Protein AF-A0A977L2N7-F1 (afdb_monomer_lite)

Structure (mmCIF, N/CA/C/O backbone):
data_AF-A0A977L2N7-F1
#
_entry.id   AF-A0A977L2N7-F1
#
loop_
_atom_site.group_PDB
_atom_site.id
_atom_site.type_symbol
_atom_site.label_atom_id
_atom_site.label_alt_id
_atom_site.label_comp_id
_atom_site.label_asym_id
_atom_site.label_entity_id
_atom_site.label_seq_id
_atom_site.pdbx_PDB_ins_code
_atom_site.Cartn_x
_atom_site.Cartn_y
_atom_site.Cartn_z
_atom_site.occupancy
_atom_site.B_iso_or_equiv
_atom_site.auth_seq_id
_atom_site.auth_comp_id
_atom_site.auth_asym_id
_atom_site.auth_atom_id
_atom_site.pdbx_PDB_model_num
ATOM 1 N N . MET A 1 1 ? 36.880 14.630 -1.490 1.00 54.97 1 MET A N 1
ATOM 2 C CA . MET A 1 1 ? 35.484 14.185 -1.699 1.00 54.97 1 MET A CA 1
ATOM 3 C C . MET A 1 1 ? 35.169 13.781 -3.147 1.00 54.97 1 MET A C 1
ATOM 5 O O . MET A 1 1 ? 34.056 13.351 -3.385 1.00 54.97 1 MET A O 1
ATOM 9 N N . SER A 1 2 ? 36.112 13.842 -4.103 1.00 58.84 2 SER A N 1
ATOM 10 C CA . SER A 1 2 ? 35.874 13.433 -5.503 1.00 58.84 2 SER A CA 1
ATOM 11 C C . SER A 1 2 ? 36.292 11.993 -5.850 1.00 58.84 2 SER A C 1
ATOM 13 O O . SER A 1 2 ? 36.017 11.564 -6.964 1.00 58.84 2 SER A O 1
ATOM 15 N N . ASN A 1 3 ? 36.952 11.256 -4.942 1.00 66.00 3 ASN A N 1
ATOM 16 C CA . ASN A 1 3 ? 37.435 9.891 -5.222 1.00 66.00 3 ASN A CA 1
ATOM 17 C C . ASN A 1 3 ? 36.349 8.817 -5.067 1.00 66.00 3 ASN A C 1
ATOM 19 O O . ASN A 1 3 ? 36.189 8.016 -5.978 1.00 66.00 3 ASN A O 1
ATOM 23 N N . ASP A 1 4 ? 35.537 8.867 -4.004 1.00 75.69 4 ASP A N 1
ATOM 24 C CA . ASP A 1 4 ? 34.466 7.874 -3.771 1.00 75.69 4 ASP A CA 1
ATOM 25 C C . ASP A 1 4 ? 33.473 7.777 -4.936 1.00 75.69 4 ASP A C 1
ATOM 27 O O . ASP A 1 4 ? 32.973 6.703 -5.264 1.00 75.69 4 ASP A O 1
ATOM 31 N N . TYR A 1 5 ? 33.191 8.907 -5.589 1.00 76.06 5 TYR A N 1
ATOM 32 C CA . TYR A 1 5 ? 32.271 8.929 -6.719 1.00 76.06 5 TYR A CA 1
ATOM 33 C C . TYR A 1 5 ? 32.850 8.191 -7.932 1.00 76.06 5 TYR A C 1
ATOM 35 O O . TYR A 1 5 ? 32.149 7.383 -8.536 1.00 76.06 5 TYR A O 1
ATOM 43 N N . ASN A 1 6 ? 34.130 8.408 -8.253 1.00 78.56 6 ASN A N 1
ATOM 44 C CA . ASN A 1 6 ? 34.787 7.746 -9.381 1.00 78.56 6 ASN A CA 1
ATOM 45 C C . ASN A 1 6 ? 34.962 6.241 -9.144 1.00 78.56 6 ASN A C 1
ATOM 47 O O . ASN A 1 6 ? 34.724 5.462 -10.066 1.00 78.56 6 ASN A O 1
ATOM 51 N N . ASP A 1 7 ? 35.285 5.836 -7.914 1.00 82.88 7 ASP A N 1
ATOM 52 C CA . ASP A 1 7 ? 35.436 4.423 -7.557 1.00 82.88 7 ASP A CA 1
ATOM 53 C C . ASP A 1 7 ? 34.093 3.678 -7.654 1.00 82.88 7 ASP A C 1
ATOM 55 O O . ASP A 1 7 ? 34.020 2.592 -8.232 1.00 82.88 7 ASP A O 1
ATOM 59 N N . SER A 1 8 ? 32.993 4.305 -7.212 1.00 81.06 8 SER A N 1
ATOM 60 C CA . SER A 1 8 ? 31.644 3.732 -7.352 1.00 81.06 8 SER A CA 1
ATOM 61 C C . SER A 1 8 ? 31.204 3.577 -8.815 1.00 81.06 8 SER A C 1
ATOM 63 O O . SER A 1 8 ? 30.490 2.634 -9.167 1.00 81.06 8 SER A O 1
ATOM 65 N N . LEU A 1 9 ? 31.652 4.488 -9.683 1.00 76.62 9 LEU A N 1
ATOM 66 C CA . LEU A 1 9 ? 31.291 4.521 -11.097 1.00 76.62 9 LEU A CA 1
ATOM 67 C C . LEU A 1 9 ? 32.092 3.482 -11.888 1.00 76.62 9 LEU A C 1
ATOM 69 O O . LEU A 1 9 ? 31.527 2.810 -12.751 1.00 76.62 9 LEU A O 1
ATOM 73 N N . GLU A 1 10 ? 33.373 3.286 -11.560 1.00 76.00 10 GLU A N 1
ATOM 74 C CA . GLU A 1 10 ? 34.158 2.165 -12.085 1.00 76.00 10 GLU A CA 1
ATOM 75 C C . GLU A 1 10 ? 33.588 0.813 -11.652 1.00 76.00 10 GLU A C 1
ATOM 77 O O . GLU A 1 10 ? 33.484 -0.092 -12.481 1.00 76.00 10 GLU A O 1
ATOM 82 N N . GLU A 1 11 ? 33.178 0.669 -10.391 1.00 81.25 11 GLU A N 1
ATOM 83 C CA . GLU A 1 11 ? 32.620 -0.588 -9.893 1.00 81.25 11 GLU A CA 1
ATOM 84 C C . GLU A 1 11 ? 31.270 -0.911 -10.553 1.00 81.25 11 GLU A C 1
ATOM 86 O O . GLU A 1 11 ? 31.034 -2.046 -10.979 1.00 81.25 11 GLU A O 1
ATOM 91 N N . ALA A 1 12 ? 30.405 0.095 -10.726 1.00 75.19 12 ALA A N 1
ATOM 92 C CA . ALA A 1 12 ? 29.159 -0.043 -11.476 1.00 75.19 12 ALA A CA 1
ATOM 93 C C . ALA A 1 12 ? 29.418 -0.406 -12.947 1.00 75.19 12 ALA A C 1
ATOM 95 O O . ALA A 1 12 ? 28.743 -1.272 -13.504 1.00 75.19 12 ALA A O 1
ATOM 96 N N . ARG A 1 13 ? 30.433 0.203 -13.572 1.00 69.44 13 ARG A N 1
ATOM 97 C CA . ARG A 1 13 ? 30.809 -0.077 -14.962 1.00 69.44 13 ARG A CA 1
ATOM 98 C C . ARG A 1 13 ? 31.343 -1.499 -15.132 1.00 69.44 13 ARG A C 1
ATOM 100 O O . ARG A 1 13 ? 30.951 -2.166 -16.085 1.00 69.44 13 ARG A O 1
ATOM 107 N N . ARG A 1 14 ? 32.163 -1.996 -14.200 1.00 67.62 14 ARG A N 1
ATOM 108 C CA . ARG A 1 14 ? 32.629 -3.396 -14.197 1.00 67.62 14 ARG A CA 1
ATOM 109 C C . ARG A 1 14 ? 31.478 -4.378 -13.996 1.00 67.62 14 ARG A C 1
ATOM 111 O O . ARG A 1 14 ? 31.402 -5.370 -14.713 1.00 67.62 14 ARG A O 1
ATOM 118 N N . LYS A 1 15 ? 30.536 -4.079 -13.094 1.00 72.81 15 LYS A N 1
ATOM 119 C CA . LYS A 1 15 ? 29.333 -4.907 -12.885 1.00 72.81 15 LYS A CA 1
ATOM 120 C C . LYS A 1 15 ? 28.411 -4.952 -14.107 1.00 72.81 15 LYS A C 1
ATOM 122 O O . LYS A 1 15 ? 27.803 -5.987 -14.349 1.00 72.81 15 LYS A O 1
ATOM 127 N N . LEU A 1 16 ? 28.313 -3.861 -14.870 1.00 64.38 16 LEU A N 1
ATOM 128 C CA . LEU A 1 16 ? 27.483 -3.793 -16.078 1.00 64.38 16 LEU A CA 1
ATOM 129 C C . LEU A 1 16 ? 28.138 -4.434 -17.310 1.00 64.38 16 LEU A C 1
ATOM 131 O O . LEU A 1 16 ? 27.431 -5.004 -18.134 1.00 64.38 16 LEU A O 1
ATOM 135 N N . VAL A 1 17 ? 29.462 -4.332 -17.457 1.00 66.31 17 VAL A N 1
ATOM 136 C CA . VAL A 1 17 ? 30.192 -4.812 -18.649 1.00 66.31 17 VAL A CA 1
ATOM 137 C C . VAL A 1 17 ? 30.699 -6.255 -18.486 1.00 66.31 17 VAL A C 1
ATOM 139 O O . VAL A 1 17 ? 30.870 -6.954 -19.483 1.00 66.31 17 VAL A O 1
ATOM 142 N N . GLY A 1 18 ? 30.864 -6.735 -17.248 1.00 56.75 18 GLY A N 1
ATOM 143 C CA . GLY A 1 18 ? 31.422 -8.054 -16.943 1.00 56.75 18 GLY A CA 1
ATOM 144 C C . GLY A 1 18 ? 32.952 -8.084 -17.054 1.00 56.75 18 GLY A C 1
ATOM 145 O O . GLY A 1 18 ? 33.544 -7.390 -17.876 1.00 56.75 18 GLY A O 1
ATOM 146 N N . ASP A 1 19 ? 33.600 -8.894 -16.211 1.00 60.09 19 ASP A N 1
ATOM 147 C CA . ASP A 1 19 ? 35.066 -8.915 -16.026 1.00 60.09 19 ASP A CA 1
ATOM 148 C C . ASP A 1 19 ? 35.860 -9.446 -17.240 1.00 60.09 19 ASP A C 1
ATOM 150 O O . ASP A 1 19 ? 37.070 -9.272 -17.294 1.00 60.09 19 ASP A O 1
ATOM 154 N N . ASN A 1 20 ? 35.199 -10.044 -18.241 1.00 54.97 20 ASN A N 1
ATOM 155 C CA . ASN A 1 20 ? 35.841 -10.539 -19.462 1.00 54.97 20 ASN A CA 1
ATOM 156 C C . ASN A 1 20 ? 35.066 -10.098 -20.705 1.00 54.97 20 ASN A C 1
ATOM 158 O O . ASN A 1 20 ? 34.093 -10.721 -21.134 1.00 54.97 20 ASN A O 1
ATOM 162 N N . ALA A 1 21 ? 35.553 -9.029 -21.319 1.00 57.62 21 ALA A N 1
ATOM 163 C CA . ALA A 1 21 ? 35.121 -8.532 -22.616 1.00 57.62 21 ALA A CA 1
ATOM 164 C C . ALA A 1 21 ? 35.740 -9.326 -23.792 1.00 57.62 21 ALA A C 1
ATOM 166 O O . ALA A 1 21 ? 36.043 -8.754 -24.836 1.00 57.62 21 ALA A O 1
ATOM 167 N N . ASP A 1 22 ? 35.931 -10.642 -23.641 1.00 59.00 22 ASP A N 1
ATOM 168 C CA . ASP A 1 22 ? 36.569 -11.515 -24.649 1.00 59.00 22 ASP A CA 1
ATOM 169 C C . ASP A 1 22 ? 35.762 -11.635 -25.956 1.00 59.00 22 ASP A C 1
ATOM 171 O O . ASP A 1 22 ? 36.251 -12.142 -26.963 1.00 59.00 22 ASP A O 1
ATOM 175 N N . TRP A 1 23 ? 34.523 -11.142 -25.963 1.00 64.12 23 TRP A N 1
ATOM 176 C CA . TRP A 1 23 ? 33.655 -11.056 -27.137 1.00 64.12 23 TRP A CA 1
ATOM 177 C C . TRP A 1 23 ? 33.797 -9.732 -27.908 1.00 64.12 23 TRP A C 1
ATOM 179 O O . TRP A 1 23 ? 33.213 -9.592 -28.985 1.00 64.12 23 TRP A O 1
ATOM 189 N N . ILE A 1 24 ? 34.563 -8.756 -27.400 1.00 63.72 24 ILE A N 1
ATOM 190 C CA . ILE A 1 24 ? 34.818 -7.498 -28.110 1.00 63.72 24 ILE A CA 1
ATOM 191 C C . ILE A 1 24 ? 35.879 -7.755 -29.184 1.00 63.72 24 ILE A C 1
ATOM 193 O O . ILE A 1 24 ? 37.086 -7.671 -28.950 1.00 63.72 24 ILE A O 1
ATOM 197 N N . VAL A 1 25 ? 35.413 -8.082 -30.388 1.00 70.00 25 VAL A N 1
ATOM 198 C CA . VAL A 1 25 ? 36.253 -8.181 -31.586 1.00 70.00 25 VAL A CA 1
ATOM 199 C C . VAL A 1 25 ? 36.940 -6.832 -31.810 1.00 70.00 25 VAL A C 1
ATOM 201 O O . VAL A 1 25 ? 36.285 -5.788 -31.809 1.00 70.00 25 VAL A O 1
ATOM 204 N N . LYS A 1 26 ? 38.269 -6.836 -31.985 1.00 73.69 26 LYS A N 1
ATOM 205 C CA . LYS A 1 26 ? 39.021 -5.616 -32.305 1.00 73.69 26 LYS A CA 1
ATOM 206 C C . LYS A 1 26 ? 38.460 -5.012 -33.591 1.00 73.69 26 LYS A C 1
ATOM 208 O O . LYS A 1 26 ? 38.473 -5.652 -34.635 1.00 73.69 26 LYS A O 1
ATOM 213 N N . PHE A 1 27 ? 37.954 -3.790 -33.483 1.00 69.00 27 PHE A N 1
ATOM 214 C CA . PHE A 1 27 ? 37.390 -3.049 -34.600 1.00 69.00 27 PHE A CA 1
ATOM 215 C C . PHE A 1 27 ? 38.526 -2.433 -35.425 1.00 69.00 27 PHE A C 1
ATOM 217 O O . PHE A 1 27 ? 39.146 -1.467 -34.980 1.00 69.00 27 PHE A O 1
ATOM 224 N N . ASP A 1 28 ? 38.816 -3.004 -36.595 1.00 80.31 28 ASP A N 1
ATOM 225 C CA . ASP A 1 28 ? 39.694 -2.385 -37.591 1.00 80.31 28 ASP A CA 1
ATOM 226 C C . ASP A 1 28 ? 38.845 -1.582 -38.581 1.00 80.31 28 ASP A C 1
ATOM 228 O O . ASP A 1 28 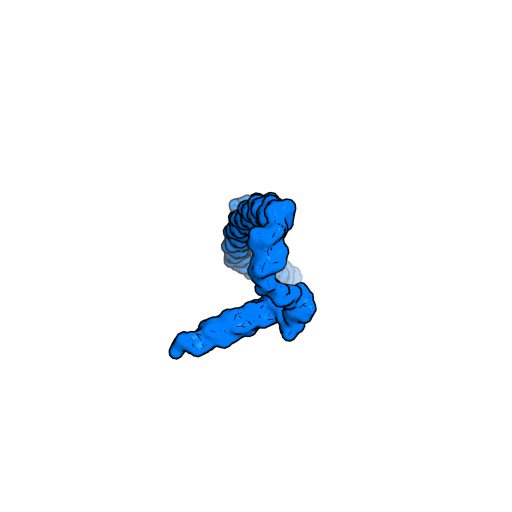? 37.889 -2.098 -39.151 1.00 80.31 28 ASP A O 1
ATOM 232 N N . VAL A 1 29 ? 39.158 -0.300 -38.760 1.00 76.44 29 VAL A N 1
ATOM 233 C CA . VAL A 1 29 ? 38.395 0.613 -39.623 1.00 76.44 29 VAL A CA 1
ATOM 234 C C . VAL A 1 29 ? 38.638 0.298 -41.104 1.00 76.44 29 VAL A C 1
ATOM 236 O O . VAL A 1 29 ? 37.743 0.499 -41.931 1.00 76.44 29 VAL A O 1
ATOM 239 N N . GLU A 1 30 ? 39.825 -0.206 -41.453 1.00 80.62 30 GLU A N 1
ATOM 240 C CA . GLU A 1 30 ? 40.242 -0.413 -42.847 1.00 80.62 30 GLU A CA 1
ATOM 241 C C . GLU A 1 30 ? 39.409 -1.493 -43.558 1.00 80.62 30 GLU A C 1
ATOM 243 O O . GLU A 1 30 ? 39.075 -1.338 -44.740 1.00 80.62 30 GLU A O 1
ATOM 248 N N . ASP A 1 31 ? 38.961 -2.509 -42.814 1.00 73.69 31 ASP A N 1
ATOM 249 C CA . ASP A 1 31 ? 38.095 -3.596 -43.295 1.00 73.69 31 ASP A CA 1
ATOM 250 C C . ASP A 1 31 ? 36.699 -3.113 -43.735 1.00 73.69 31 ASP A C 1
ATOM 252 O O . ASP A 1 31 ? 36.019 -3.761 -44.539 1.00 73.69 31 ASP A O 1
ATOM 256 N N . TYR A 1 32 ? 36.265 -1.948 -43.242 1.00 72.69 32 TYR A N 1
ATOM 257 C CA . TYR A 1 32 ? 34.931 -1.396 -43.492 1.00 72.69 32 TYR A CA 1
ATOM 258 C C . TYR A 1 32 ? 34.932 -0.302 -44.556 1.00 72.69 32 TYR A C 1
ATOM 260 O O . TYR A 1 32 ? 33.994 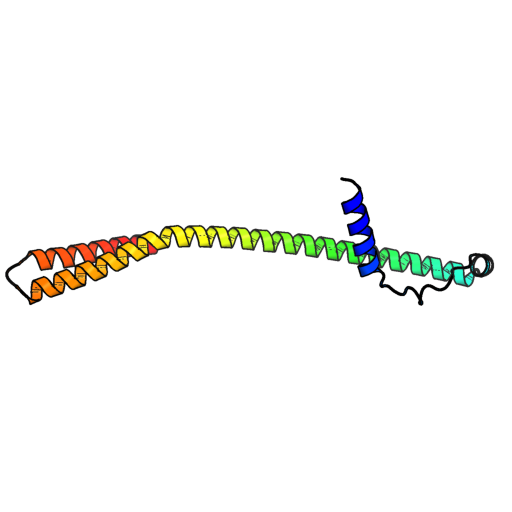-0.227 -45.352 1.00 72.69 32 TYR A O 1
ATOM 268 N N . VAL A 1 33 ? 35.978 0.530 -44.609 1.00 79.56 33 VAL A N 1
ATOM 269 C CA . VAL A 1 33 ? 36.071 1.666 -45.549 1.00 79.56 33 VAL A CA 1
ATOM 270 C C . VAL A 1 33 ? 36.007 1.202 -47.009 1.00 79.56 33 VAL A C 1
ATOM 272 O O . VAL A 1 33 ? 35.404 1.877 -47.843 1.00 79.56 33 VAL A O 1
ATOM 275 N N . ASN A 1 34 ? 36.549 0.019 -47.309 1.00 83.31 34 ASN A N 1
ATOM 276 C CA . ASN A 1 34 ? 36.568 -0.553 -48.659 1.00 83.31 34 ASN A CA 1
ATOM 277 C C . ASN A 1 34 ? 35.412 -1.533 -48.945 1.00 83.31 34 ASN A C 1
ATOM 279 O O . ASN A 1 34 ? 35.400 -2.169 -50.000 1.00 83.31 34 ASN A O 1
ATOM 283 N N . ASN A 1 35 ? 34.426 -1.657 -48.047 1.00 86.44 35 ASN A N 1
ATOM 284 C CA . ASN A 1 35 ? 33.310 -2.599 -48.175 1.00 86.44 35 ASN A CA 1
ATOM 285 C C . ASN A 1 35 ? 31.944 -1.872 -48.143 1.00 86.44 35 ASN A C 1
ATOM 287 O O . ASN A 1 35 ? 31.266 -1.843 -47.112 1.00 86.44 35 ASN A O 1
ATOM 291 N N . PRO A 1 36 ? 31.494 -1.284 -49.274 1.00 86.50 36 PRO A N 1
ATOM 292 C CA . PRO A 1 36 ? 30.245 -0.520 -49.337 1.00 86.50 36 PRO A CA 1
ATOM 293 C C . PRO A 1 36 ? 28.980 -1.278 -48.885 1.00 86.50 36 PRO A C 1
ATOM 295 O O . PRO A 1 36 ? 28.130 -0.659 -48.238 1.00 86.50 36 PRO A O 1
ATOM 298 N N . PRO A 1 37 ? 28.814 -2.589 -49.176 1.00 89.44 37 PRO A N 1
ATOM 299 C CA . PRO A 1 37 ? 27.721 -3.382 -48.610 1.00 89.44 37 PRO A CA 1
ATOM 300 C C . PRO A 1 37 ? 27.698 -3.374 -47.079 1.00 89.44 37 PRO A C 1
ATOM 302 O O . PRO A 1 37 ? 26.635 -3.187 -46.491 1.00 89.44 37 PRO A O 1
ATOM 305 N N . MET A 1 38 ? 28.862 -3.506 -46.438 1.00 84.44 38 MET A N 1
ATOM 306 C CA . MET A 1 38 ? 28.974 -3.510 -44.979 1.00 84.44 38 MET A CA 1
ATOM 307 C C . MET A 1 38 ? 28.601 -2.152 -44.371 1.00 84.44 38 MET A C 1
ATOM 309 O O . MET A 1 38 ? 27.845 -2.094 -43.407 1.00 84.44 38 MET A O 1
ATOM 313 N N . ILE A 1 39 ? 29.046 -1.044 -44.973 1.00 86.38 39 ILE A N 1
ATOM 314 C CA . ILE A 1 39 ? 28.685 0.313 -44.519 1.00 86.38 39 ILE A CA 1
ATOM 315 C C . ILE A 1 39 ? 27.161 0.509 -44.524 1.00 86.38 39 ILE A C 1
ATOM 317 O O . ILE A 1 39 ? 26.601 1.105 -43.602 1.00 86.38 39 ILE A O 1
ATOM 321 N N . ARG A 1 40 ? 26.469 -0.009 -45.548 1.00 88.19 40 ARG A N 1
ATOM 322 C CA . ARG A 1 40 ? 25.004 0.059 -45.629 1.00 88.19 40 ARG A CA 1
ATOM 323 C C . ARG A 1 40 ? 24.338 -0.729 -44.501 1.00 88.19 40 ARG A C 1
ATOM 325 O O . ARG A 1 40 ? 23.387 -0.217 -43.916 1.00 88.19 40 ARG A O 1
ATOM 332 N N . ILE A 1 41 ? 24.834 -1.930 -44.207 1.00 90.25 41 ILE A N 1
ATOM 333 C CA . ILE A 1 41 ? 24.324 -2.771 -43.115 1.00 90.25 41 ILE A CA 1
ATOM 334 C C . ILE A 1 41 ? 24.499 -2.049 -41.779 1.00 90.25 41 ILE A C 1
ATOM 336 O O . ILE A 1 41 ? 23.516 -1.847 -41.075 1.00 90.25 41 ILE A O 1
ATOM 340 N N . LEU A 1 42 ? 25.698 -1.537 -41.488 1.00 86.81 42 LEU A N 1
ATOM 341 C CA . LEU A 1 42 ? 25.962 -0.786 -40.256 1.00 86.81 42 LEU A CA 1
ATOM 342 C C . LEU A 1 42 ? 25.058 0.442 -40.103 1.00 86.81 42 LEU A C 1
ATOM 344 O O . LEU A 1 42 ? 24.635 0.784 -39.001 1.00 86.81 42 LEU A O 1
ATOM 348 N N . TYR A 1 43 ? 24.740 1.127 -41.203 1.00 92.56 43 TYR A N 1
ATOM 349 C CA . TYR A 1 43 ? 23.817 2.257 -41.164 1.00 92.56 43 TYR A CA 1
ATOM 350 C C . TYR A 1 43 ? 22.376 1.822 -40.850 1.00 92.56 43 TYR A C 1
ATOM 352 O O . TYR A 1 43 ? 21.696 2.491 -40.073 1.00 92.56 43 TYR A O 1
ATOM 360 N N . GLN A 1 44 ? 21.920 0.699 -41.413 1.00 93.88 44 GLN A N 1
ATOM 361 C CA . GLN A 1 44 ? 20.610 0.116 -41.102 1.00 93.88 44 GLN A CA 1
ATOM 362 C C . GLN A 1 44 ? 20.537 -0.365 -39.650 1.00 93.88 44 GLN A C 1
ATOM 364 O O . GLN A 1 44 ? 19.577 -0.046 -38.953 1.00 93.88 44 GLN A O 1
ATOM 369 N N . GLU A 1 45 ? 21.572 -1.056 -39.172 1.00 92.06 45 GLU A N 1
ATOM 370 C CA . GLU A 1 45 ? 21.691 -1.485 -37.776 1.00 92.06 45 GLU A CA 1
ATOM 371 C C . GLU A 1 45 ? 21.682 -0.289 -36.829 1.00 92.06 45 GLU A C 1
ATOM 373 O O . GLU A 1 45 ? 20.937 -0.285 -35.855 1.00 92.06 45 GLU A O 1
ATOM 378 N N . LYS A 1 46 ? 22.426 0.778 -37.144 1.00 92.56 46 LYS A N 1
ATOM 379 C CA . LYS A 1 46 ? 22.398 2.018 -36.360 1.00 92.56 46 LYS A CA 1
ATOM 380 C C . LYS A 1 46 ? 20.987 2.597 -36.260 1.00 92.56 46 LYS A C 1
ATOM 382 O O . LYS A 1 46 ? 20.599 3.041 -35.183 1.00 92.56 46 LYS A O 1
ATOM 387 N N . GLN A 1 47 ? 20.235 2.634 -37.361 1.00 94.31 47 GLN A N 1
ATOM 388 C CA . GLN A 1 47 ? 18.859 3.138 -37.346 1.00 94.31 47 GLN A CA 1
ATOM 389 C C . GLN A 1 47 ? 17.943 2.253 -36.498 1.00 94.31 47 GLN A C 1
ATOM 391 O O . GLN A 1 47 ? 17.170 2.778 -35.701 1.00 94.31 47 GLN A O 1
ATOM 396 N N . LEU A 1 48 ? 18.068 0.932 -36.628 1.00 95.81 48 LEU A N 1
ATOM 397 C CA . LEU A 1 48 ? 17.303 -0.036 -35.849 1.00 95.81 48 LEU A CA 1
ATOM 398 C C . LEU A 1 48 ? 17.601 0.097 -34.352 1.00 95.81 48 LEU A C 1
ATOM 400 O O . LEU A 1 48 ? 16.678 0.298 -33.568 1.00 95.81 48 LEU A O 1
ATOM 404 N N . LEU A 1 49 ? 18.881 0.107 -33.974 1.00 93.00 49 LEU A N 1
ATOM 405 C CA . LEU A 1 49 ? 19.318 0.315 -32.593 1.00 93.00 49 LEU A CA 1
ATOM 406 C C . LEU A 1 49 ? 18.838 1.660 -32.050 1.00 93.00 49 LEU A C 1
ATOM 408 O O . LEU A 1 49 ? 18.426 1.756 -30.901 1.00 93.00 49 LEU A O 1
ATOM 412 N N . GLN A 1 50 ? 18.848 2.711 -32.871 1.00 94.81 50 GLN A N 1
ATOM 413 C CA . GLN A 1 50 ? 18.330 4.010 -32.462 1.00 94.81 50 GLN A CA 1
ATOM 414 C C . GLN A 1 50 ? 16.823 3.945 -32.172 1.00 94.81 50 GLN A C 1
ATOM 416 O O . GLN A 1 50 ? 16.378 4.496 -31.166 1.00 94.81 50 GLN A O 1
ATOM 421 N N . THR A 1 51 ? 16.039 3.258 -33.007 1.00 95.62 51 THR A N 1
ATOM 422 C CA . THR A 1 51 ? 14.608 3.025 -32.763 1.00 95.62 51 THR A CA 1
ATOM 423 C C . THR A 1 51 ? 14.374 2.194 -31.501 1.00 95.62 51 THR A C 1
ATOM 425 O O . THR A 1 51 ? 13.511 2.553 -30.702 1.00 95.62 51 THR A O 1
ATOM 428 N N . GLU A 1 52 ? 15.162 1.145 -31.272 1.00 95.25 52 GLU A N 1
ATOM 429 C CA . GLU A 1 52 ? 15.093 0.337 -30.049 1.00 95.25 52 GLU A CA 1
ATOM 430 C C . GLU A 1 52 ? 15.441 1.156 -28.805 1.00 95.25 52 GLU A C 1
ATOM 432 O O . GLU A 1 52 ? 14.708 1.113 -27.820 1.00 95.25 52 GLU A O 1
ATOM 437 N N . CYS A 1 53 ? 16.495 1.977 -28.854 1.00 94.06 53 CYS A N 1
ATOM 438 C CA . CYS A 1 53 ? 16.839 2.892 -27.767 1.00 94.06 53 CYS A CA 1
ATOM 439 C C . CYS A 1 53 ? 15.699 3.872 -27.465 1.00 94.06 53 CYS A C 1
ATOM 441 O O . CYS A 1 53 ? 15.450 4.172 -26.298 1.00 94.06 53 CYS A O 1
ATOM 443 N N . PHE A 1 54 ? 14.995 4.370 -28.487 1.00 96.31 54 PHE A N 1
ATOM 444 C CA . PHE A 1 54 ? 13.815 5.210 -28.276 1.00 96.31 54 PHE A CA 1
ATOM 445 C C . PHE A 1 54 ? 12.660 4.441 -27.629 1.00 96.31 54 PHE A C 1
ATOM 447 O O . PHE A 1 54 ? 12.026 4.982 -26.725 1.00 96.31 54 PHE A O 1
ATOM 454 N N . GLY A 1 55 ? 12.409 3.200 -28.054 1.00 96.25 55 GLY A N 1
ATOM 455 C CA . GLY A 1 55 ? 11.400 2.327 -27.449 1.00 96.25 55 GLY A CA 1
ATOM 456 C C . GLY A 1 55 ? 11.699 2.047 -25.978 1.00 96.25 55 GLY A C 1
ATOM 457 O O . GLY A 1 55 ? 10.898 2.381 -25.115 1.00 96.25 55 GLY A O 1
ATOM 458 N N . LEU A 1 56 ? 12.909 1.569 -25.683 1.00 95.19 56 LEU A N 1
ATOM 459 C CA . LEU A 1 56 ? 13.363 1.288 -24.319 1.00 95.19 56 LEU A CA 1
ATOM 460 C C . LEU A 1 56 ? 13.311 2.523 -23.419 1.00 95.19 56 LEU A C 1
ATOM 462 O O . LEU A 1 56 ? 12.939 2.427 -22.253 1.00 95.19 56 LEU A O 1
ATOM 466 N N . LYS A 1 57 ? 13.668 3.699 -23.948 1.00 96.12 57 LYS A N 1
ATOM 467 C CA . LYS A 1 57 ? 13.566 4.952 -23.197 1.00 96.12 57 LYS A CA 1
ATOM 468 C C . LYS A 1 57 ? 12.114 5.275 -22.847 1.00 96.12 57 LYS A C 1
ATOM 470 O O . LYS A 1 57 ? 11.847 5.693 -21.726 1.00 96.12 57 LYS A O 1
ATOM 475 N N . LYS A 1 58 ? 11.196 5.088 -23.794 1.00 96.25 58 LYS A N 1
ATOM 476 C CA . LYS A 1 58 ? 9.769 5.313 -23.570 1.00 96.25 58 LYS A CA 1
ATOM 477 C C . LYS A 1 58 ? 9.215 4.339 -22.527 1.00 96.25 58 LYS A C 1
ATOM 479 O O . LYS A 1 58 ? 8.549 4.781 -21.599 1.00 96.25 58 LYS A O 1
ATOM 484 N N . ASP A 1 59 ? 9.551 3.056 -22.629 1.00 96.00 59 ASP A N 1
ATOM 485 C CA . ASP A 1 59 ? 9.121 2.038 -21.664 1.00 96.00 59 ASP A CA 1
ATOM 486 C C . ASP A 1 59 ? 9.661 2.345 -20.257 1.00 96.00 59 ASP A C 1
ATOM 488 O O . ASP A 1 59 ? 8.947 2.212 -19.264 1.00 96.00 59 ASP A O 1
ATOM 492 N N . LEU A 1 60 ? 10.907 2.824 -20.164 1.00 96.00 60 LEU A N 1
ATOM 493 C CA . LEU A 1 60 ? 11.494 3.283 -18.907 1.00 96.00 60 LEU A CA 1
ATOM 494 C C . LEU A 1 60 ? 10.733 4.488 -18.334 1.00 96.00 60 LEU A C 1
ATOM 496 O O . LEU A 1 60 ? 10.454 4.519 -17.138 1.00 96.00 60 LEU A O 1
ATOM 500 N N . GLU A 1 61 ? 10.393 5.477 -19.163 1.00 96.44 61 GLU A N 1
ATOM 501 C CA . GLU A 1 61 ? 9.598 6.638 -18.745 1.00 96.44 61 GLU A CA 1
ATOM 502 C C . GLU A 1 61 ? 8.207 6.215 -18.239 1.00 96.44 61 GLU A C 1
ATOM 504 O O . GLU A 1 61 ? 7.776 6.686 -17.185 1.00 96.44 61 GLU A O 1
ATOM 509 N N . GLU A 1 62 ? 7.537 5.284 -18.924 1.00 96.75 62 GLU A N 1
ATOM 510 C CA . GLU A 1 62 ? 6.240 4.736 -18.505 1.00 96.75 62 GLU A CA 1
ATOM 511 C C . GLU A 1 62 ? 6.341 4.001 -17.158 1.00 96.75 62 GLU A C 1
ATOM 513 O O . GLU A 1 62 ? 5.559 4.277 -16.245 1.00 96.75 62 GLU A O 1
ATOM 518 N N . GLN A 1 63 ? 7.351 3.144 -16.981 1.00 95.38 63 GLN A N 1
ATOM 519 C CA . GLN A 1 63 ? 7.580 2.440 -15.714 1.00 95.38 63 GLN A CA 1
ATOM 520 C C . GLN A 1 63 ? 7.902 3.391 -14.558 1.00 95.38 63 GLN A C 1
ATOM 522 O O . GLN A 1 63 ? 7.460 3.166 -13.431 1.00 95.38 63 GLN A O 1
ATOM 527 N N . VAL A 1 64 ? 8.651 4.468 -14.808 1.00 96.81 64 VAL A N 1
ATOM 528 C CA . VAL A 1 64 ? 8.942 5.490 -13.791 1.00 96.81 64 VAL A CA 1
ATOM 529 C C . VAL A 1 64 ? 7.662 6.204 -13.358 1.00 96.81 64 VAL A C 1
ATOM 531 O O . VAL A 1 64 ? 7.471 6.454 -12.166 1.00 96.81 64 VAL A O 1
ATOM 534 N N . VAL A 1 65 ? 6.768 6.520 -14.298 1.00 97.31 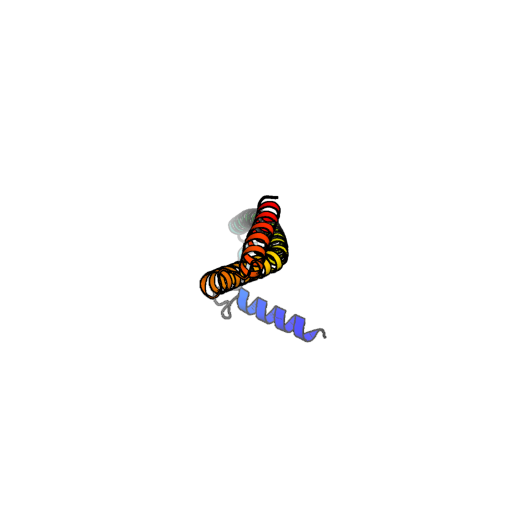65 VAL A N 1
ATOM 535 C CA . VAL A 1 65 ? 5.462 7.114 -13.981 1.00 97.31 65 VAL A CA 1
ATOM 536 C C . VAL A 1 65 ? 4.620 6.147 -13.147 1.00 97.31 65 VAL A C 1
ATOM 538 O O . VAL A 1 65 ? 4.146 6.535 -12.079 1.00 97.31 65 VAL A O 1
ATOM 541 N N . GLU A 1 66 ? 4.502 4.886 -13.564 1.00 96.56 66 GLU A N 1
ATOM 542 C CA . GLU A 1 66 ? 3.748 3.864 -12.826 1.00 96.56 66 GLU A CA 1
ATOM 543 C C . GLU A 1 66 ? 4.305 3.652 -11.409 1.00 96.56 66 GLU A C 1
ATOM 545 O O . GLU A 1 66 ? 3.555 3.618 -10.428 1.00 96.56 66 GLU A O 1
ATOM 550 N N . PHE A 1 67 ? 5.631 3.585 -11.275 1.00 96.06 67 PHE A N 1
ATOM 551 C CA . PHE A 1 67 ? 6.300 3.486 -9.982 1.00 96.06 67 PHE A CA 1
ATOM 552 C C . PHE A 1 67 ? 5.959 4.674 -9.075 1.00 96.06 67 PHE A C 1
ATOM 554 O O . PHE A 1 67 ? 5.616 4.481 -7.908 1.00 96.06 67 PHE A O 1
ATOM 561 N N . ASN A 1 68 ? 5.998 5.900 -9.602 1.00 96.50 68 ASN A N 1
ATOM 562 C CA . ASN A 1 68 ? 5.668 7.104 -8.840 1.00 96.50 68 ASN A CA 1
ATOM 563 C C . ASN A 1 68 ? 4.193 7.133 -8.408 1.00 96.50 68 ASN A C 1
ATOM 565 O O . ASN A 1 68 ? 3.880 7.566 -7.292 1.00 96.50 68 ASN A O 1
ATOM 569 N N . GLU A 1 69 ? 3.279 6.638 -9.243 1.00 96.75 69 GLU A N 1
ATOM 570 C CA . GLU A 1 69 ? 1.867 6.495 -8.882 1.00 96.75 69 GLU A CA 1
ATOM 571 C C . GLU A 1 69 ? 1.660 5.465 -7.767 1.00 96.75 69 GLU A C 1
ATOM 573 O O . GLU A 1 69 ? 0.943 5.729 -6.795 1.00 96.75 69 GLU A O 1
ATOM 578 N N . LEU A 1 70 ? 2.294 4.296 -7.878 1.00 95.56 70 LEU A N 1
ATOM 579 C CA . LEU A 1 70 ? 2.242 3.248 -6.857 1.00 95.56 70 LEU A CA 1
ATOM 580 C C . LEU A 1 70 ? 2.863 3.714 -5.539 1.00 95.56 70 LEU A C 1
ATOM 582 O O . LEU A 1 70 ? 2.299 3.472 -4.466 1.00 95.56 70 LEU A O 1
ATOM 586 N N . HIS A 1 71 ? 3.980 4.434 -5.607 1.00 94.44 71 HIS A N 1
ATOM 587 C CA . HIS A 1 71 ? 4.614 5.033 -4.441 1.00 94.44 71 HIS A CA 1
ATOM 588 C C . HIS A 1 71 ? 3.668 6.027 -3.756 1.00 94.44 71 HIS A C 1
ATOM 590 O O . HIS A 1 71 ? 3.415 5.916 -2.556 1.00 94.44 71 HIS A O 1
ATOM 596 N N . SER A 1 72 ? 3.042 6.919 -4.528 1.00 94.38 72 SER A N 1
ATOM 597 C CA . SER A 1 72 ? 2.061 7.884 -4.016 1.00 94.38 72 SER A CA 1
ATOM 598 C C . SER A 1 72 ? 0.849 7.197 -3.368 1.00 94.38 72 SER A C 1
ATOM 600 O O . SER A 1 72 ? 0.402 7.603 -2.293 1.00 94.38 72 SER A O 1
ATOM 602 N N . LYS A 1 73 ? 0.336 6.113 -3.970 1.00 94.06 73 LYS A N 1
ATOM 603 C CA . LYS A 1 73 ? -0.745 5.294 -3.386 1.00 94.06 73 LYS A CA 1
ATOM 604 C C . LYS A 1 73 ? -0.323 4.656 -2.063 1.00 94.06 73 LYS A C 1
ATOM 606 O O . LYS A 1 73 ? -1.100 4.663 -1.111 1.00 94.06 73 LYS A O 1
ATOM 611 N N . THR A 1 74 ? 0.901 4.140 -1.991 1.00 93.06 74 THR A N 1
ATOM 612 C CA . THR A 1 74 ? 1.442 3.501 -0.784 1.00 93.06 74 THR A CA 1
ATOM 613 C C . THR A 1 74 ? 1.593 4.504 0.355 1.00 93.06 74 THR A C 1
ATOM 615 O O . THR A 1 74 ? 1.175 4.222 1.477 1.00 93.06 74 THR A O 1
ATOM 618 N N . VAL A 1 75 ? 2.117 5.700 0.068 1.00 93.94 75 VAL A N 1
ATOM 619 C CA . VAL A 1 75 ? 2.217 6.792 1.048 1.00 93.94 75 VAL A CA 1
ATOM 620 C C . VAL A 1 75 ? 0.830 7.168 1.569 1.00 93.94 75 VAL A C 1
ATOM 622 O O . VAL A 1 75 ? 0.616 7.176 2.779 1.00 93.94 75 VAL A O 1
ATOM 625 N N . ARG A 1 76 ? -0.147 7.367 0.677 1.00 94.12 76 ARG A N 1
ATOM 626 C CA . ARG A 1 76 ? -1.524 7.703 1.066 1.00 94.12 76 ARG A CA 1
ATOM 627 C C . ARG A 1 76 ? -2.184 6.618 1.922 1.00 94.12 76 ARG A C 1
ATOM 629 O O . ARG A 1 76 ? -2.850 6.935 2.903 1.00 94.12 76 ARG A O 1
ATOM 636 N N . LEU A 1 77 ? -2.015 5.344 1.568 1.00 93.56 77 LEU A N 1
ATOM 637 C CA . LEU A 1 77 ? -2.540 4.225 2.357 1.00 93.56 77 LEU A CA 1
ATOM 638 C C . LEU A 1 77 ? -1.869 4.143 3.730 1.00 93.56 77 LEU A C 1
ATOM 640 O O . LEU A 1 77 ? -2.548 3.911 4.725 1.00 93.56 77 LEU A O 1
ATOM 644 N N . SER A 1 78 ? -0.558 4.373 3.800 1.00 92.75 78 SER A N 1
ATOM 645 C CA . SER A 1 78 ? 0.181 4.439 5.064 1.00 92.75 78 SER A CA 1
ATOM 646 C C . SER A 1 78 ? -0.321 5.579 5.956 1.00 92.75 78 SER A C 1
ATOM 648 O O . SER A 1 78 ? -0.521 5.392 7.155 1.00 92.75 78 SER A O 1
ATOM 650 N N . GLU A 1 79 ? -0.610 6.748 5.382 1.00 91.88 79 GLU A N 1
ATOM 651 C CA . GLU A 1 79 ? -1.226 7.864 6.106 1.00 91.88 79 GLU A CA 1
ATOM 652 C C . GLU A 1 79 ? -2.628 7.518 6.616 1.00 91.88 79 GLU A C 1
ATOM 654 O O . GLU A 1 79 ? -2.923 7.760 7.787 1.00 91.88 79 GLU A O 1
ATOM 659 N N . GLN A 1 80 ? -3.471 6.904 5.780 1.00 88.69 80 GLN A N 1
ATOM 660 C CA . GLN A 1 80 ? -4.807 6.449 6.175 1.00 88.69 80 GLN A CA 1
ATOM 661 C C . GLN A 1 80 ? -4.743 5.401 7.288 1.00 88.69 80 GLN A C 1
ATOM 663 O O . GLN A 1 80 ? -5.480 5.502 8.265 1.00 88.69 80 GLN A O 1
ATOM 668 N N . LEU A 1 81 ? -3.832 4.431 7.189 1.00 86.69 81 LEU A N 1
ATOM 669 C CA . LEU A 1 81 ? -3.612 3.435 8.235 1.00 86.69 81 LEU A CA 1
ATOM 670 C C . LEU A 1 81 ? -3.136 4.082 9.530 1.00 86.69 81 LEU A C 1
ATOM 672 O O . LEU A 1 81 ? -3.661 3.758 10.588 1.00 86.69 81 LEU A O 1
ATOM 676 N N . ASN A 1 82 ? -2.200 5.027 9.463 1.00 87.81 82 ASN A N 1
ATOM 677 C CA . ASN A 1 82 ? -1.732 5.752 10.641 1.00 87.81 82 ASN A CA 1
ATOM 678 C C . ASN A 1 82 ? -2.845 6.588 11.288 1.00 87.81 82 ASN A C 1
ATOM 680 O O . ASN A 1 82 ? -2.892 6.688 12.514 1.00 87.81 82 ASN A O 1
ATOM 684 N N . GLN A 1 83 ? -3.739 7.186 10.497 1.00 83.75 83 GLN A N 1
ATOM 685 C CA . GLN A 1 83 ? -4.911 7.904 11.011 1.00 83.75 83 GLN A CA 1
ATOM 686 C C . GLN A 1 83 ? -5.884 6.944 11.701 1.00 83.75 83 GLN A C 1
ATOM 688 O O . GLN A 1 83 ? -6.175 7.118 12.883 1.00 83.75 83 GLN A O 1
ATOM 693 N N . VAL A 1 84 ? -6.287 5.869 11.017 1.00 80.19 84 VAL A N 1
ATOM 694 C CA . VAL A 1 84 ? -7.172 4.837 11.579 1.00 80.19 84 VAL A CA 1
ATOM 695 C C . VAL A 1 84 ? -6.560 4.214 12.835 1.00 80.19 84 VAL A C 1
ATOM 697 O O . VAL A 1 84 ? -7.251 4.024 13.832 1.00 80.19 84 VAL A O 1
ATOM 700 N N . GLN A 1 85 ? -5.253 3.945 12.843 1.00 82.62 85 GLN A N 1
ATOM 701 C CA . GLN A 1 85 ? -4.560 3.386 13.999 1.00 82.62 85 GLN A CA 1
ATOM 702 C C . GLN A 1 85 ? -4.593 4.348 15.193 1.00 82.62 85 GLN A C 1
ATOM 704 O O . GLN A 1 85 ? -4.924 3.922 16.304 1.00 82.62 85 GLN A O 1
ATOM 709 N N . LYS A 1 86 ? -4.304 5.640 14.980 1.00 80.69 86 LYS A N 1
ATOM 710 C CA . LYS A 1 86 ? -4.369 6.665 16.035 1.00 80.69 86 LYS A CA 1
ATOM 711 C C . LYS A 1 86 ? -5.771 6.798 16.622 1.00 80.69 86 LYS A C 1
ATOM 713 O O . LYS A 1 86 ? -5.894 6.908 17.840 1.00 80.69 86 LYS A O 1
ATOM 718 N N . ASP A 1 87 ? -6.801 6.717 15.789 1.00 80.56 87 ASP A N 1
ATOM 719 C CA . ASP A 1 87 ? -8.191 6.788 16.242 1.00 80.56 87 ASP A CA 1
ATOM 720 C C . ASP A 1 87 ? -8.652 5.488 16.922 1.00 80.56 87 ASP A C 1
ATOM 722 O O . ASP A 1 87 ? -9.458 5.524 17.855 1.00 80.56 87 ASP A O 1
ATOM 726 N N . SER A 1 88 ? -8.096 4.338 16.528 1.00 83.50 88 SER A N 1
ATOM 727 C CA . SER A 1 88 ? -8.472 3.025 17.070 1.00 83.50 88 SER A CA 1
ATOM 728 C C . SER A 1 88 ? -7.940 2.751 18.482 1.00 83.50 88 SER A C 1
ATOM 730 O O . SER A 1 88 ? -8.613 2.078 19.262 1.00 83.50 88 SER A O 1
ATOM 732 N N . LEU A 1 89 ? -6.773 3.290 18.857 1.00 84.38 89 LEU A N 1
ATOM 733 C CA . LEU A 1 89 ? -6.189 3.093 20.192 1.00 84.38 89 LEU A CA 1
ATOM 734 C C . LEU A 1 89 ? -7.099 3.554 21.349 1.00 84.38 89 LEU A C 1
ATOM 736 O O . LEU A 1 89 ? -7.357 2.745 22.242 1.00 84.38 89 LEU A O 1
ATOM 740 N N . PRO A 1 90 ? -7.621 4.798 21.376 1.00 85.81 90 PRO A N 1
ATOM 741 C CA . PRO A 1 90 ? -8.518 5.232 22.448 1.00 85.81 90 PRO A CA 1
ATOM 742 C C . PRO A 1 90 ? -9.855 4.476 22.439 1.00 85.81 90 PRO A C 1
ATOM 744 O O . PRO A 1 90 ? -10.436 4.234 23.493 1.00 85.81 90 PRO A O 1
ATOM 747 N N . ILE A 1 91 ? -10.340 4.075 21.260 1.00 87.62 91 ILE A N 1
ATOM 748 C CA . ILE A 1 91 ? -11.552 3.256 21.106 1.00 87.62 91 ILE A CA 1
ATOM 749 C C . ILE A 1 91 ? -11.343 1.878 21.749 1.00 87.62 91 ILE A C 1
ATOM 751 O O . ILE A 1 91 ? -12.197 1.399 22.501 1.00 87.62 91 ILE A O 1
ATOM 755 N N . PHE A 1 92 ? -10.189 1.255 21.504 1.00 87.81 92 PHE A N 1
ATOM 756 C CA . PHE A 1 92 ? -9.830 -0.036 22.078 1.00 87.81 92 PHE A CA 1
ATOM 757 C C . PHE A 1 92 ? -9.698 0.034 23.603 1.00 87.81 92 PHE A C 1
ATOM 759 O O . PHE A 1 92 ? -10.300 -0.776 24.309 1.00 87.81 92 PHE A O 1
ATOM 766 N N . THR A 1 93 ? -8.972 1.021 24.136 1.00 89.75 93 THR A N 1
ATOM 767 C CA . THR A 1 93 ? -8.785 1.154 25.591 1.00 89.75 93 THR A CA 1
ATOM 768 C C . THR A 1 93 ? -10.100 1.425 26.319 1.00 89.75 93 THR A C 1
ATOM 770 O O . THR A 1 93 ? -10.355 0.809 27.355 1.00 89.75 93 THR A O 1
ATOM 773 N N . LEU A 1 94 ? -10.978 2.267 25.761 1.00 90.31 94 LEU A N 1
ATOM 774 C CA . LEU A 1 94 ? -12.319 2.498 26.307 1.00 90.31 94 LEU A CA 1
ATOM 775 C C . LEU A 1 94 ? -13.182 1.229 26.281 1.00 90.31 94 LEU A C 1
ATOM 777 O O . LEU A 1 94 ? -13.905 0.968 27.240 1.00 90.31 94 LEU A O 1
ATOM 781 N N . SER A 1 95 ? -13.075 0.414 25.228 1.00 90.44 95 SER A N 1
ATOM 782 C CA . SER A 1 95 ? -13.805 -0.859 25.126 1.00 90.44 95 SER A CA 1
ATOM 783 C C . SER A 1 95 ? -13.359 -1.854 26.201 1.00 90.44 95 SER A C 1
ATOM 785 O O . SER A 1 95 ? -14.190 -2.483 26.859 1.00 90.44 95 SER A O 1
ATOM 787 N N . VAL A 1 96 ? -12.046 -1.965 26.432 1.00 92.88 96 VAL A N 1
ATOM 788 C CA . VAL A 1 96 ? -11.488 -2.808 27.502 1.00 92.88 96 VAL A CA 1
ATOM 789 C C . VAL A 1 96 ? -11.960 -2.321 28.873 1.00 92.88 96 VAL A C 1
ATOM 791 O O . VAL A 1 96 ? -12.404 -3.132 29.688 1.00 92.88 96 VAL A O 1
ATOM 794 N N . LEU A 1 97 ? -11.931 -1.006 29.116 1.00 92.81 97 LEU A N 1
ATOM 795 C CA . LEU A 1 97 ? -12.400 -0.413 30.370 1.00 92.81 97 LEU A CA 1
ATOM 796 C C . LEU A 1 97 ? -13.890 -0.699 30.613 1.00 92.81 97 LEU A C 1
ATOM 798 O O . LEU A 1 97 ? -14.264 -1.094 31.715 1.00 92.81 97 LEU A O 1
ATOM 802 N N . ALA A 1 98 ? -14.733 -0.554 29.586 1.00 92.06 98 ALA A N 1
ATOM 803 C CA . ALA A 1 98 ? -16.166 -0.824 29.681 1.00 92.06 98 ALA A CA 1
ATOM 804 C C . ALA A 1 98 ? -16.452 -2.294 30.031 1.00 92.06 98 ALA A C 1
ATOM 806 O O . ALA A 1 98 ? -17.269 -2.575 30.913 1.00 92.06 98 ALA A O 1
ATOM 807 N N . ASN A 1 99 ? -15.741 -3.238 29.410 1.00 92.00 99 ASN A N 1
ATOM 808 C CA . ASN A 1 99 ? -15.862 -4.660 29.740 1.00 92.00 99 ASN A CA 1
ATOM 809 C C . ASN A 1 99 ? -15.439 -4.949 31.187 1.00 92.00 99 ASN A C 1
ATOM 811 O O . ASN A 1 99 ? -16.120 -5.690 31.898 1.00 92.00 99 ASN A O 1
ATOM 815 N N . LEU A 1 100 ? -14.360 -4.316 31.650 1.00 94.44 100 LEU A N 1
ATOM 816 C CA . LEU A 1 100 ? -13.863 -4.470 33.016 1.00 94.44 100 LEU A CA 1
ATOM 817 C C . LEU A 1 100 ? -14.866 -3.908 34.040 1.00 94.44 100 LEU A C 1
ATOM 819 O O . LEU A 1 100 ? -15.208 -4.592 35.005 1.00 94.44 100 LEU A O 1
ATOM 823 N N . MET A 1 101 ? -15.418 -2.715 33.790 1.00 92.94 101 MET A N 1
ATOM 824 C CA . MET A 1 101 ? -16.476 -2.120 34.620 1.00 92.94 101 MET A CA 1
ATOM 825 C C . MET A 1 101 ? -17.735 -2.987 34.661 1.00 92.94 101 MET A C 1
ATOM 827 O O . MET A 1 101 ? -18.329 -3.142 35.725 1.00 92.94 101 MET A O 1
ATOM 831 N N . THR A 1 102 ? -18.115 -3.593 33.534 1.00 93.12 102 THR A N 1
ATOM 832 C CA . THR A 1 102 ? -19.262 -4.509 33.466 1.00 93.12 102 THR A CA 1
ATOM 833 C C . THR A 1 102 ? -19.030 -5.740 34.339 1.00 93.12 102 THR A C 1
ATOM 835 O O . THR A 1 102 ? -19.893 -6.094 35.137 1.00 93.12 102 THR A O 1
ATOM 838 N N . GLY A 1 103 ? -17.847 -6.357 34.248 1.00 92.69 103 GLY A N 1
ATOM 839 C CA . GLY A 1 103 ? -17.482 -7.508 35.076 1.00 92.69 103 GLY A CA 1
ATOM 840 C C . GLY A 1 103 ? -17.494 -7.189 36.574 1.00 92.69 103 GLY A C 1
ATOM 841 O O . GLY A 1 103 ? -18.080 -7.937 37.357 1.00 92.69 103 GLY A O 1
ATOM 842 N N . ILE A 1 104 ? -16.918 -6.046 36.972 1.00 92.94 104 ILE A N 1
ATOM 843 C CA . ILE A 1 104 ? -16.962 -5.568 38.365 1.00 92.94 104 ILE A CA 1
ATOM 844 C C . ILE A 1 104 ? -18.408 -5.322 38.805 1.00 92.94 104 ILE A C 1
ATOM 846 O O . ILE A 1 104 ? -18.800 -5.763 39.884 1.00 92.94 104 ILE A O 1
ATOM 850 N N . GLY A 1 105 ? -19.208 -4.650 37.974 1.00 91.75 105 GLY A N 1
ATOM 851 C CA . GLY A 1 105 ? -20.606 -4.340 38.265 1.00 91.75 105 GLY A CA 1
ATOM 852 C C . GLY A 1 105 ? -21.445 -5.595 38.499 1.00 91.75 105 GLY A C 1
ATOM 853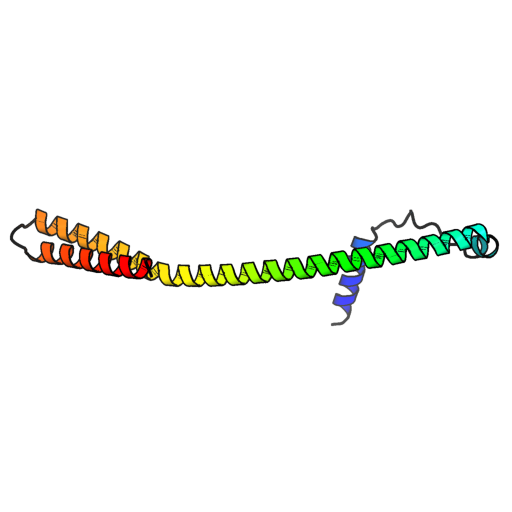 O O . GLY A 1 105 ? -22.137 -5.681 39.512 1.00 91.75 105 GLY A O 1
ATOM 854 N N . ILE A 1 106 ? -21.321 -6.598 37.621 1.00 93.44 106 ILE A N 1
ATOM 855 C CA . ILE A 1 106 ? -22.003 -7.895 37.763 1.00 93.44 106 ILE A CA 1
ATOM 856 C C . ILE A 1 106 ? -21.569 -8.592 39.056 1.00 93.44 106 ILE A C 1
ATOM 858 O O . ILE A 1 106 ? -22.417 -9.081 39.805 1.00 93.44 106 ILE A O 1
ATOM 862 N N . ASN A 1 107 ? -20.267 -8.614 39.352 1.00 94.44 107 ASN A N 1
ATOM 863 C CA . ASN A 1 107 ? -19.750 -9.259 40.557 1.00 94.44 107 ASN A CA 1
ATOM 864 C C . ASN A 1 107 ? -20.250 -8.573 41.844 1.00 94.44 107 ASN A C 1
ATOM 866 O O . ASN A 1 107 ? -20.681 -9.245 42.781 1.00 94.44 107 ASN A O 1
ATOM 870 N N . LEU A 1 108 ? -20.268 -7.236 41.889 1.00 92.75 108 LEU A N 1
ATOM 871 C CA . LEU A 1 108 ? -20.815 -6.470 43.018 1.00 92.75 108 LEU A CA 1
ATOM 872 C C . LEU A 1 108 ? -22.309 -6.735 43.218 1.00 92.75 108 LEU A C 1
ATOM 874 O O . LEU A 1 108 ? -22.747 -6.995 44.335 1.00 92.75 108 LEU A O 1
ATOM 878 N N . LEU A 1 109 ? -23.081 -6.730 42.131 1.00 91.62 109 LEU A N 1
ATOM 879 C CA . LEU A 1 109 ? -24.524 -6.960 42.179 1.00 91.62 109 LEU A CA 1
ATOM 880 C C . LEU A 1 109 ? -24.867 -8.390 42.630 1.00 91.62 109 LEU A C 1
ATOM 882 O O . LEU A 1 109 ? -25.864 -8.600 43.317 1.00 91.62 109 LEU A O 1
ATOM 886 N N . THR A 1 110 ? -24.011 -9.357 42.287 1.00 91.56 110 THR A N 1
ATOM 887 C CA . THR A 1 110 ? -24.154 -10.765 42.691 1.00 91.56 110 THR A CA 1
ATOM 888 C C . THR A 1 110 ? -23.735 -10.993 44.148 1.00 91.56 110 THR A C 1
ATOM 890 O O . THR A 1 110 ? -24.387 -11.746 44.865 1.00 91.56 110 THR A O 1
ATOM 893 N N . SER A 1 111 ? -22.655 -10.348 44.600 1.00 91.81 111 SER A N 1
ATOM 894 C CA . SER A 1 111 ? -22.108 -10.512 45.957 1.00 91.81 111 SER A CA 1
ATOM 895 C C . SER A 1 111 ? -22.886 -9.748 47.030 1.00 91.81 111 SER A C 1
ATOM 897 O O . SER A 1 111 ? -22.955 -10.204 48.171 1.00 91.81 111 SER A O 1
ATOM 899 N N . ASN A 1 112 ? -23.491 -8.609 46.687 1.00 88.19 112 ASN A N 1
ATOM 900 C CA . ASN A 1 112 ? -24.345 -7.854 47.594 1.00 88.19 112 ASN A CA 1
ATOM 901 C C . ASN A 1 112 ? -25.470 -7.136 46.832 1.00 88.19 112 ASN A C 1
ATOM 903 O O . ASN A 1 112 ? -25.307 -6.017 46.343 1.00 88.19 112 ASN A O 1
ATOM 907 N N . SER A 1 113 ? -26.644 -7.767 46.783 1.00 76.19 113 SER A N 1
ATOM 908 C CA . SER A 1 113 ? -27.797 -7.289 46.007 1.00 76.19 113 SER A CA 1
ATOM 909 C C . SER A 1 113 ? -28.387 -5.960 46.491 1.00 76.19 113 SER A C 1
ATOM 911 O O . SER A 1 113 ? -29.115 -5.310 45.743 1.00 76.19 113 SER A O 1
ATOM 913 N N . GLN A 1 114 ? -28.071 -5.520 47.714 1.00 78.06 114 GLN A N 1
ATOM 914 C CA . GLN A 1 114 ? -28.522 -4.224 48.234 1.00 78.06 114 GLN A CA 1
ATOM 915 C C . GLN A 1 114 ? -27.646 -3.052 47.769 1.00 78.06 114 GLN A C 1
ATOM 917 O O . GLN A 1 114 ? -28.036 -1.891 47.910 1.00 78.06 114 GLN A O 1
ATOM 922 N N . GLN A 1 115 ? -26.472 -3.319 47.188 1.00 82.31 115 GLN A N 1
ATOM 923 C CA . GLN A 1 115 ? -25.590 -2.271 46.687 1.00 82.31 115 GLN A CA 1
ATOM 924 C C . GLN A 1 115 ? -25.964 -1.877 45.253 1.00 82.31 115 GLN A C 1
ATOM 926 O O . GLN A 1 115 ? -25.451 -2.408 44.270 1.00 82.31 115 GLN A O 1
ATOM 931 N N . TRP A 1 116 ? -26.811 -0.851 45.145 1.00 90.31 116 TRP A N 1
ATOM 932 C CA . TRP A 1 116 ? -27.188 -0.175 43.892 1.00 90.31 116 TRP A CA 1
ATOM 933 C C . TRP A 1 116 ? -25.988 0.296 43.046 1.00 90.31 116 TRP A C 1
ATOM 935 O O . TRP A 1 116 ? -26.114 0.488 41.836 1.00 90.31 116 TRP A O 1
ATOM 945 N N . ILE A 1 117 ? -24.812 0.430 43.668 1.00 90.06 117 ILE A N 1
ATOM 946 C CA . ILE A 1 117 ? -23.542 0.791 43.030 1.00 90.06 117 ILE A CA 1
ATOM 947 C C . ILE A 1 117 ? -23.216 -0.155 41.865 1.00 90.06 117 ILE A C 1
ATOM 949 O O . ILE A 1 117 ? -22.850 0.323 40.795 1.00 90.06 117 ILE A O 1
ATOM 953 N N . GLY A 1 118 ? -23.411 -1.472 42.012 1.00 87.25 118 GLY A N 1
ATOM 954 C CA . GLY A 1 118 ? -23.145 -2.429 40.927 1.00 87.25 118 GLY A CA 1
ATOM 955 C C . GLY A 1 118 ? -23.984 -2.153 39.672 1.00 87.25 118 GLY A C 1
ATOM 956 O O . GLY A 1 118 ? -23.481 -2.238 38.552 1.00 87.25 118 GLY A O 1
ATOM 957 N N . GLY A 1 119 ? -25.237 -1.722 39.860 1.00 89.81 119 GLY A N 1
ATOM 958 C CA . GLY A 1 119 ? -26.144 -1.365 38.769 1.00 89.81 119 GLY A CA 1
ATOM 959 C C . GLY A 1 119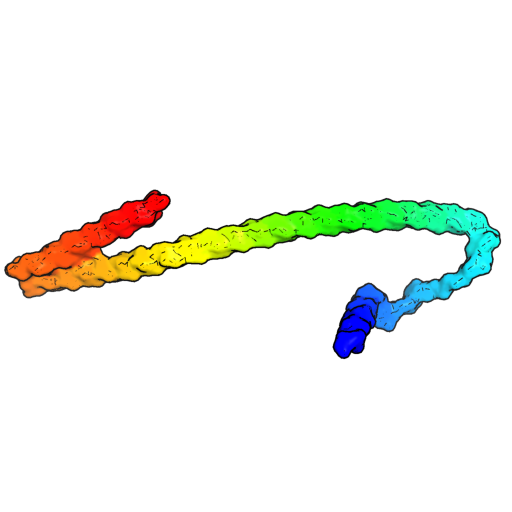 ? -25.685 -0.114 38.021 1.00 89.81 119 GLY A C 1
ATOM 960 O O . GLY A 1 119 ? -25.737 -0.080 36.792 1.00 89.81 119 GLY A O 1
ATOM 961 N N . LEU A 1 120 ? -25.150 0.881 38.739 1.00 91.94 120 LEU A N 1
ATOM 962 C CA . LEU A 1 120 ? -24.565 2.064 38.107 1.00 91.94 120 LEU A CA 1
ATOM 963 C C . LEU A 1 120 ? -23.353 1.735 37.233 1.00 91.94 120 LEU A C 1
ATOM 965 O O . LEU A 1 120 ? -23.235 2.300 36.148 1.00 91.94 120 LEU A O 1
ATOM 969 N N . PHE A 1 121 ? -22.476 0.826 37.668 1.00 90.44 121 PHE A N 1
ATOM 970 C CA . PHE A 1 121 ? -21.314 0.412 36.871 1.00 90.44 121 PHE A CA 1
ATOM 971 C C . PHE A 1 121 ? -21.728 -0.229 35.540 1.00 90.44 121 PHE A C 1
ATOM 973 O O . PHE A 1 121 ? -21.114 0.059 34.513 1.00 90.44 121 PHE A O 1
ATOM 980 N N . ILE A 1 122 ? -22.792 -1.040 35.543 1.00 90.44 122 ILE A N 1
ATOM 981 C CA . ILE A 1 122 ? -23.336 -1.675 34.333 1.00 90.44 122 ILE A CA 1
ATOM 982 C C . ILE A 1 122 ? -23.982 -0.632 33.409 1.00 90.44 122 ILE A C 1
ATOM 984 O O . ILE A 1 122 ? -23.747 -0.637 32.205 1.00 90.44 122 ILE A O 1
ATOM 988 N N . ILE A 1 123 ? -24.779 0.297 33.947 1.00 92.75 123 ILE A N 1
ATOM 989 C CA . ILE A 1 123 ? -25.396 1.349 33.123 1.00 92.75 123 ILE A CA 1
ATOM 990 C C . ILE A 1 123 ? -24.311 2.239 32.499 1.00 92.75 123 ILE A C 1
ATOM 992 O O . ILE A 1 123 ? -24.362 2.531 31.304 1.00 92.75 123 ILE A O 1
ATOM 996 N N . ALA A 1 124 ? -23.302 2.632 33.280 1.00 91.94 124 ALA A N 1
ATOM 997 C CA . ALA A 1 124 ? -22.192 3.442 32.795 1.00 91.94 124 ALA A CA 1
ATOM 998 C C . ALA A 1 124 ? -21.397 2.735 31.684 1.00 91.94 124 ALA A C 1
ATOM 1000 O O . ALA A 1 124 ? -21.068 3.367 30.679 1.00 91.94 124 ALA A O 1
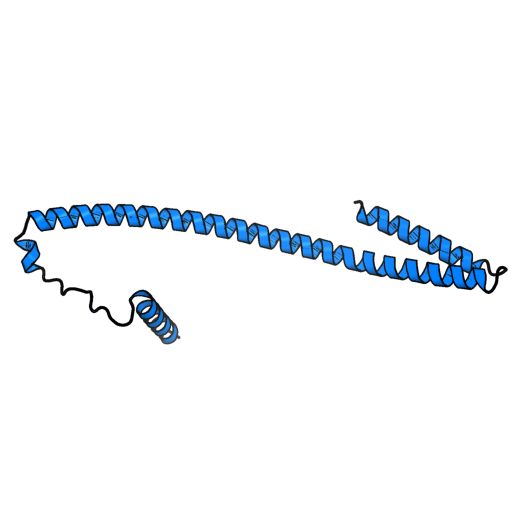ATOM 1001 N N . SER A 1 125 ? -21.127 1.431 31.814 1.00 91.75 125 SER A N 1
ATOM 1002 C CA . SER A 1 125 ? -20.403 0.682 30.782 1.00 91.75 125 SER A CA 1
ATOM 1003 C C . SER A 1 125 ? -21.194 0.565 29.477 1.00 91.75 125 SER A C 1
ATOM 1005 O O . SER A 1 125 ? -20.618 0.733 28.400 1.00 91.75 125 SER A O 1
ATOM 1007 N N . VAL A 1 126 ? -22.514 0.368 29.555 1.00 92.81 126 VAL A N 1
ATOM 1008 C CA . VAL A 1 126 ? -23.402 0.355 28.381 1.00 92.81 126 VAL A CA 1
ATOM 1009 C C . VAL A 1 126 ? -23.400 1.713 27.677 1.00 92.81 126 VAL A C 1
ATOM 1011 O O . VAL A 1 126 ? -23.295 1.766 26.453 1.00 92.81 126 VAL A O 1
ATOM 1014 N N . VAL A 1 127 ? -23.449 2.820 28.425 1.00 94.19 127 VAL A N 1
ATOM 1015 C CA . VAL A 1 127 ? -23.369 4.172 27.842 1.00 94.19 127 VAL A CA 1
ATOM 1016 C C . VAL A 1 127 ? -22.036 4.387 27.121 1.00 94.19 127 VAL A C 1
ATOM 1018 O O . VAL A 1 127 ? -22.026 4.891 25.998 1.00 94.19 127 VAL A O 1
ATOM 1021 N N . ILE A 1 128 ? -20.916 3.962 27.715 1.00 92.38 128 ILE A N 1
ATOM 1022 C CA . ILE A 1 128 ? -19.594 4.045 27.076 1.00 92.38 128 ILE A CA 1
ATOM 1023 C C . ILE A 1 128 ? -19.572 3.238 25.770 1.00 92.38 128 ILE A C 1
ATOM 1025 O O . ILE A 1 128 ? -19.123 3.754 24.748 1.00 92.38 128 ILE A O 1
ATOM 1029 N N . LEU A 1 129 ? -20.108 2.014 25.766 1.00 90.25 129 LEU A N 1
ATOM 1030 C CA . LEU A 1 129 ? -20.199 1.178 24.562 1.00 90.25 129 LEU A CA 1
ATOM 1031 C C . LEU A 1 129 ? -21.028 1.834 23.450 1.00 90.25 129 LEU A C 1
ATOM 1033 O O . LEU A 1 129 ? -20.630 1.789 22.287 1.00 90.25 129 LEU A O 1
ATOM 1037 N N . ILE A 1 130 ? -22.141 2.490 23.793 1.00 92.88 130 ILE A N 1
ATOM 1038 C CA . ILE A 1 130 ? -22.965 3.224 22.821 1.00 92.88 130 ILE A CA 1
ATOM 1039 C C . ILE A 1 130 ? -22.174 4.386 22.204 1.00 92.88 130 ILE A C 1
ATOM 1041 O O . ILE A 1 130 ? -22.210 4.573 20.987 1.00 92.88 130 ILE A O 1
ATOM 1045 N N . ILE A 1 131 ? -21.433 5.147 23.016 1.00 91.31 131 ILE A N 1
ATOM 1046 C CA . ILE A 1 131 ? -20.596 6.259 22.534 1.00 91.31 131 ILE A CA 1
ATOM 1047 C C . ILE A 1 131 ? -19.505 5.742 21.589 1.00 91.31 131 ILE A C 1
ATOM 1049 O O . ILE A 1 131 ? -19.277 6.332 20.532 1.00 91.31 131 ILE A O 1
ATOM 1053 N N . ILE A 1 132 ? -18.857 4.630 21.944 1.00 90.31 132 ILE A N 1
ATOM 1054 C CA . ILE A 1 132 ? -17.855 3.970 21.100 1.00 90.31 132 ILE A CA 1
ATOM 1055 C C . ILE A 1 132 ? -18.476 3.572 19.760 1.00 90.31 132 ILE A C 1
ATOM 1057 O O . ILE A 1 132 ? -17.954 3.953 18.715 1.00 90.31 132 ILE A O 1
ATOM 1061 N N . TYR A 1 133 ? -19.623 2.888 19.782 1.00 88.94 133 TYR A N 1
ATOM 1062 C CA . TYR A 1 133 ? -20.311 2.437 18.573 1.00 88.94 133 TYR A CA 1
ATOM 1063 C C . TYR A 1 133 ? -20.663 3.599 17.635 1.00 88.94 133 TYR A C 1
ATOM 1065 O O . TYR A 1 133 ? -20.403 3.529 16.435 1.00 88.94 133 TYR A O 1
ATOM 1073 N N . GLN A 1 134 ? -21.186 4.706 18.175 1.00 90.19 134 GLN A N 1
ATOM 1074 C CA . GLN A 1 134 ? -21.477 5.898 17.372 1.00 90.19 134 GLN A CA 1
ATOM 1075 C C . GLN A 1 134 ? -20.225 6.527 16.756 1.00 90.19 134 GLN A C 1
ATOM 1077 O O . GLN A 1 134 ? -20.307 7.093 15.667 1.00 90.19 134 GLN A O 1
ATOM 1082 N N . LYS A 1 135 ? -19.084 6.459 17.450 1.00 85.75 135 LYS A N 1
ATOM 1083 C CA . LYS A 1 135 ? -17.819 7.013 16.966 1.00 85.75 135 LYS A CA 1
ATOM 1084 C C . LYS A 1 135 ? -17.148 6.114 15.926 1.00 85.75 135 LYS A C 1
ATOM 1086 O O . LYS A 1 135 ? -16.471 6.637 15.059 1.00 85.75 135 LYS A O 1
ATOM 1091 N N . THR A 1 136 ? -17.345 4.799 15.996 1.00 83.00 136 THR A N 1
ATOM 1092 C CA . THR A 1 136 ? -16.825 3.840 15.006 1.00 83.00 136 THR A CA 1
ATOM 1093 C C . THR A 1 136 ? -17.646 3.815 13.713 1.00 83.00 136 THR A C 1
ATOM 1095 O O . THR A 1 136 ? -17.108 3.478 12.665 1.00 83.00 136 THR A O 1
ATOM 1098 N N . LEU A 1 137 ? -18.942 4.146 13.770 1.00 78.06 137 LEU A N 1
ATOM 1099 C CA . LEU A 1 137 ? -19.825 4.147 12.595 1.00 78.06 137 LEU A CA 1
ATOM 1100 C C . LEU A 1 137 ? -19.704 5.419 11.728 1.00 78.06 137 LEU A C 1
ATOM 1102 O O . LEU A 1 137 ? -20.175 5.420 10.592 1.00 78.06 137 LEU A O 1
ATOM 1106 N N . LYS A 1 138 ? -19.145 6.506 12.271 1.00 64.12 138 LYS A N 1
ATOM 1107 C CA . LYS A 1 138 ? -18.909 7.769 11.553 1.00 64.12 138 LYS A CA 1
ATOM 1108 C C . LYS A 1 138 ? -17.522 7.789 10.935 1.00 64.12 138 LYS A C 1
ATOM 1110 O O . LYS A 1 138 ? -17.427 8.321 9.810 1.00 64.12 138 LYS A O 1
#

Sequence (138 aa):
MSNDYNDSLEEARRKLVGDNADWIVKFDVEDYVNNPPMIRILYQEKQLLQTECFGLKKDLEEQVVEFNELHSKTVRLSEQLNQVQKDSLPIFTLSVLANLMTGIGINLLTSNSQQWIGGLFIIASVVILIIIYQKTLK

Foldseek 3Di:
DPPVVVVVVVVVVCVVCDPDPVVPDPDDPVVPVPPVVNVVVVVVVVVVVVVVVVVVVVVVVVVVVVVVVVVVVVVVVVVVVVVCVVVVVVLVVLLVVLVVLLVVLVVCCVVDVVPCVSVVSNVVSVVSVVVSVVVVVD

Secondary structure (DSSP, 8-state):
--HHHHHHHHHHHHHHH-S--TT-----SHHHHT-HHHHHHHHHHHHHHHHHHHHHHHHHHHHHHHHHHHHHHHHHHHHHHHHHHHHHHHHHHHHHHHHHHHHHHHHHHHH-TT-THHHHHHHHHHHHHHHHHHHHH-

pLDDT: mean 85.72, std 10.71, range [54.97, 97.31]

Radius of gyration: 36.81 Å; chains: 1; bounding box: 69×26×98 Å

Organism: NCBI:txid2824559